Protein AF-A0A354DDQ8-F1 (afdb_monomer_lite)

Structure (mmCIF, N/CA/C/O backbone):
data_AF-A0A354DDQ8-F1
#
_entry.id   AF-A0A354DDQ8-F1
#
loop_
_atom_site.group_PDB
_atom_site.id
_atom_site.type_symbol
_atom_site.label_atom_id
_atom_site.label_alt_id
_atom_site.label_comp_id
_atom_site.label_asym_id
_atom_site.label_entity_id
_atom_site.label_seq_id
_atom_site.pdbx_PDB_ins_code
_atom_site.Cartn_x
_atom_site.Cartn_y
_atom_site.Cartn_z
_atom_site.occupancy
_atom_site.B_iso_or_equiv
_atom_site.auth_seq_id
_atom_site.auth_comp_id
_atom_site.auth_asym_id
_atom_site.auth_atom_id
_atom_site.pdbx_PDB_model_num
ATOM 1 N N . THR A 1 1 ? -1.576 9.278 -19.446 1.00 43.25 1 THR A N 1
ATOM 2 C CA . THR A 1 1 ? -2.486 8.257 -20.009 1.00 43.25 1 THR A CA 1
ATOM 3 C C . THR A 1 1 ? -3.172 8.841 -21.231 1.00 43.25 1 THR A C 1
ATOM 5 O O . THR A 1 1 ? -3.806 9.881 -21.098 1.00 43.25 1 THR A O 1
ATOM 8 N N . ARG A 1 2 ? -3.002 8.262 -22.428 1.00 33.09 2 ARG A N 1
ATOM 9 C CA . ARG A 1 2 ? -3.829 8.596 -23.605 1.00 33.09 2 ARG A CA 1
ATOM 10 C C . ARG A 1 2 ? -4.759 7.419 -23.869 1.00 33.09 2 ARG A C 1
ATOM 12 O O . ARG A 1 2 ? -4.284 6.298 -23.988 1.00 33.09 2 ARG A O 1
ATOM 19 N N . THR A 1 3 ? -6.055 7.687 -23.946 1.00 35.75 3 THR A N 1
ATOM 20 C CA . THR A 1 3 ? -7.089 6.680 -24.202 1.00 35.75 3 THR A CA 1
ATOM 21 C C . THR A 1 3 ? -7.375 6.653 -25.702 1.00 35.75 3 THR A C 1
ATOM 23 O O . THR A 1 3 ? -7.738 7.681 -26.271 1.00 35.75 3 THR A O 1
ATOM 26 N N . VAL A 1 4 ? -7.192 5.506 -26.356 1.00 42.47 4 VAL A N 1
ATOM 27 C CA . VAL A 1 4 ? -7.595 5.277 -27.753 1.00 42.47 4 VAL A CA 1
ATOM 28 C C . VAL A 1 4 ? -8.641 4.163 -27.745 1.00 42.47 4 VAL A C 1
ATOM 30 O O . VAL A 1 4 ? -8.511 3.210 -26.985 1.00 42.47 4 VAL A O 1
ATOM 33 N N . ASN A 1 5 ? -9.719 4.362 -28.511 1.00 49.19 5 ASN A N 1
ATOM 34 C CA . ASN A 1 5 ? -10.957 3.574 -28.520 1.00 49.19 5 ASN A CA 1
ATOM 35 C C . ASN A 1 5 ? -10.760 2.054 -28.329 1.00 49.19 5 ASN A C 1
ATOM 37 O O . ASN A 1 5 ? -9.994 1.435 -29.061 1.00 49.19 5 ASN A O 1
ATOM 41 N N . ASN A 1 6 ? -11.570 1.494 -27.415 1.00 41.91 6 ASN A N 1
ATOM 42 C CA . ASN A 1 6 ? -11.647 0.099 -26.949 1.00 41.91 6 ASN A CA 1
ATOM 43 C C . ASN A 1 6 ? -10.617 -0.301 -25.863 1.00 41.91 6 ASN A C 1
ATOM 45 O O . ASN A 1 6 ? -9.622 -0.934 -26.168 1.00 41.91 6 ASN A O 1
ATOM 49 N N . GLN A 1 7 ? -10.894 0.092 -24.604 1.00 48.22 7 GLN A N 1
ATOM 50 C CA . GLN A 1 7 ? -10.334 -0.397 -23.318 1.00 48.22 7 GLN A CA 1
ATOM 51 C C . GLN A 1 7 ? -8.929 -1.041 -23.346 1.00 48.22 7 GLN A C 1
ATOM 53 O O . 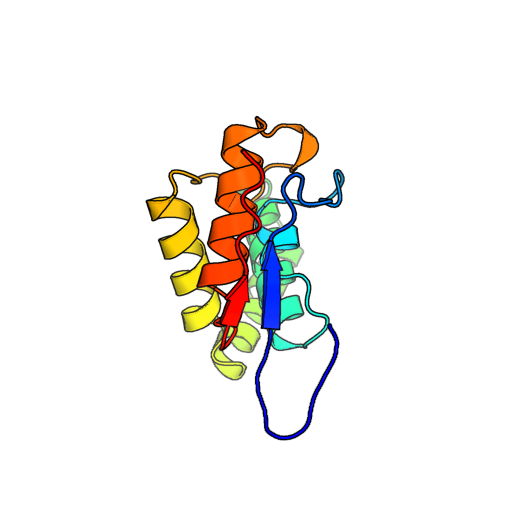GLN A 1 7 ? -8.763 -2.160 -22.883 1.00 48.22 7 GLN A O 1
ATOM 58 N N . ILE A 1 8 ? -7.917 -0.337 -23.855 1.00 47.19 8 ILE A N 1
ATOM 59 C CA . ILE A 1 8 ? -6.509 -0.721 -23.680 1.00 47.19 8 ILE A CA 1
ATOM 60 C C . ILE A 1 8 ? -5.876 0.307 -22.741 1.00 47.19 8 ILE A C 1
ATOM 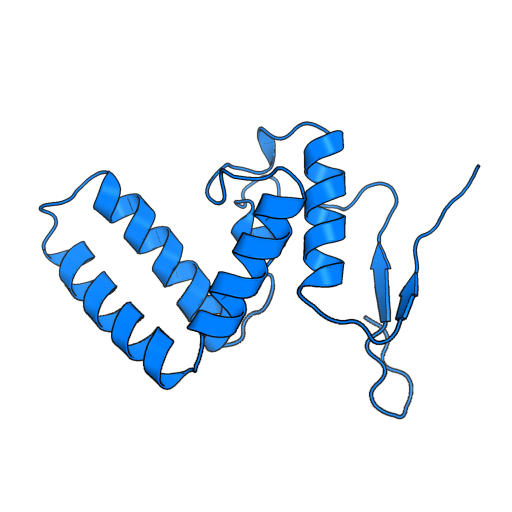62 O O . ILE A 1 8 ? -5.781 1.493 -23.076 1.00 47.19 8 ILE A O 1
ATOM 66 N N . THR A 1 9 ? -5.458 -0.131 -21.556 1.00 48.97 9 THR A N 1
ATOM 67 C CA . THR A 1 9 ? -4.650 0.672 -20.632 1.00 48.97 9 THR A CA 1
ATOM 68 C C . THR A 1 9 ? -3.187 0.505 -21.021 1.00 48.97 9 THR A C 1
ATOM 70 O O . THR A 1 9 ? -2.629 -0.575 -20.883 1.00 48.97 9 THR A O 1
ATOM 73 N N . ILE A 1 10 ? -2.562 1.564 -21.540 1.00 50.94 10 ILE A N 1
ATOM 74 C CA . ILE A 1 10 ? -1.130 1.574 -21.874 1.00 50.94 10 ILE A CA 1
ATOM 75 C C . ILE A 1 10 ? -0.386 2.273 -20.737 1.00 50.94 10 ILE A C 1
ATOM 77 O O . ILE A 1 10 ? -0.630 3.460 -20.484 1.00 50.94 10 ILE A O 1
ATOM 81 N N . GLU A 1 11 ? 0.521 1.559 -20.071 1.00 55.97 11 GLU A N 1
ATOM 82 C CA . GLU A 1 11 ? 1.384 2.112 -19.024 1.00 55.97 11 GLU A CA 1
ATOM 83 C C . GLU A 1 11 ? 2.827 2.192 -19.535 1.00 55.97 11 GLU A C 1
ATOM 85 O O . GLU A 1 11 ? 3.383 1.244 -20.092 1.00 55.97 11 GLU A O 1
ATOM 90 N N . TYR A 1 12 ? 3.407 3.387 -19.416 1.00 51.62 12 TYR A N 1
ATOM 91 C CA . TYR A 1 12 ? 4.745 3.704 -19.901 1.00 51.62 12 TYR A CA 1
ATOM 92 C C . TYR A 1 12 ? 5.703 3.765 -18.718 1.00 51.62 12 TYR A C 1
ATOM 94 O O . TYR A 1 12 ? 5.502 4.569 -17.803 1.00 51.62 12 TYR A O 1
ATOM 102 N N . LEU A 1 13 ? 6.753 2.946 -18.751 1.00 56.28 13 LEU A N 1
ATOM 103 C CA . LEU A 1 13 ? 7.794 2.958 -17.735 1.00 56.28 13 LEU A CA 1
ATOM 104 C C . LEU A 1 13 ? 8.970 3.809 -18.219 1.00 56.28 13 LEU A C 1
ATOM 106 O O . LEU A 1 13 ? 9.790 3.359 -19.015 1.00 56.28 13 LEU A O 1
ATOM 110 N N . ALA A 1 14 ? 9.057 5.049 -17.741 1.00 53.91 14 ALA A N 1
ATOM 111 C CA . ALA A 1 14 ? 10.185 5.921 -18.056 1.00 53.91 14 ALA A CA 1
ATOM 112 C C . ALA A 1 14 ? 11.498 5.391 -17.444 1.00 53.91 14 ALA A C 1
ATOM 114 O O . ALA A 1 14 ? 11.504 4.844 -16.340 1.00 53.91 14 ALA A O 1
ATOM 115 N N . GLN A 1 15 ? 12.623 5.631 -18.130 1.00 47.78 15 GLN A N 1
ATOM 116 C CA . GLN A 1 15 ? 13.975 5.229 -17.704 1.00 47.78 15 GLN A CA 1
ATOM 117 C C . GLN A 1 15 ? 14.333 5.729 -16.288 1.00 47.78 15 GLN A C 1
ATOM 119 O O . GLN A 1 15 ? 14.985 5.017 -15.519 1.00 47.78 15 GLN A O 1
ATOM 124 N N . ASN A 1 16 ? 13.851 6.927 -15.941 1.00 54.88 16 ASN A N 1
ATOM 125 C CA . ASN A 1 16 ? 13.820 7.480 -14.591 1.00 54.88 16 ASN A CA 1
ATOM 126 C C . ASN A 1 16 ? 12.357 7.749 -14.217 1.00 54.88 16 ASN A C 1
ATOM 128 O O . ASN A 1 16 ? 11.803 8.762 -14.647 1.00 54.88 16 ASN A O 1
ATOM 132 N N . PRO A 1 17 ? 11.710 6.858 -13.453 1.00 61.47 17 PRO A N 1
ATOM 133 C CA . PRO A 1 17 ? 10.370 7.121 -12.964 1.00 61.47 17 PRO A CA 1
ATOM 134 C C . PRO A 1 17 ? 10.425 8.323 -12.016 1.00 61.47 17 PRO A C 1
ATOM 136 O O . PRO A 1 17 ? 11.182 8.311 -11.042 1.00 61.47 17 PRO A O 1
ATOM 139 N N . GLU A 1 18 ? 9.641 9.361 -12.304 1.00 65.25 18 GLU A N 1
ATOM 140 C CA . GLU A 1 18 ? 9.424 10.443 -11.348 1.00 65.25 18 GLU A CA 1
ATOM 141 C C . GLU A 1 18 ? 8.592 9.891 -10.193 1.00 65.25 18 GLU A C 1
ATOM 143 O O . GLU A 1 18 ? 7.439 9.492 -10.369 1.00 65.25 18 GLU A O 1
ATOM 148 N N . PHE A 1 19 ? 9.200 9.837 -9.014 1.00 70.88 19 PHE A N 1
ATOM 149 C CA . PHE A 1 19 ? 8.507 9.490 -7.787 1.00 70.88 19 PHE A CA 1
ATOM 150 C C . PHE A 1 19 ? 8.271 10.744 -6.958 1.00 70.88 19 PHE A C 1
ATOM 152 O O . PHE A 1 19 ? 9.111 11.643 -6.916 1.00 70.88 19 PHE A O 1
ATOM 159 N N . ASP A 1 20 ? 7.149 10.773 -6.243 1.00 75.06 20 ASP A N 1
ATOM 160 C CA . ASP A 1 20 ? 6.997 11.729 -5.153 1.00 75.06 20 ASP A CA 1
ATOM 161 C C . ASP A 1 20 ? 7.941 11.325 -4.013 1.00 75.06 20 ASP A C 1
ATOM 163 O O . ASP A 1 20 ? 7.704 10.343 -3.308 1.00 75.06 20 ASP A O 1
ATOM 167 N N . GLU A 1 21 ? 9.024 12.087 -3.848 1.00 75.75 21 GLU A N 1
ATOM 168 C CA . GLU A 1 21 ? 10.054 11.872 -2.824 1.00 75.75 21 GLU A CA 1
ATOM 169 C C . GLU A 1 21 ? 9.480 11.860 -1.397 1.00 75.75 21 GLU A C 1
ATOM 171 O O . GLU A 1 21 ? 10.077 11.277 -0.494 1.00 75.75 21 GLU A O 1
ATOM 176 N N . LYS A 1 22 ? 8.309 12.476 -1.183 1.00 77.56 22 LYS A N 1
ATOM 177 C CA . LYS A 1 22 ? 7.644 12.521 0.125 1.00 77.56 22 LYS A CA 1
ATOM 178 C C . LYS A 1 22 ? 6.769 11.301 0.406 1.00 77.56 22 LYS A C 1
ATOM 180 O O . LYS A 1 22 ? 6.380 11.108 1.554 1.00 77.56 22 LYS A O 1
ATOM 185 N N . GLY A 1 23 ? 6.452 10.506 -0.613 1.00 80.75 23 GLY A N 1
ATOM 186 C CA . GLY A 1 23 ? 5.627 9.312 -0.476 1.00 80.75 23 GLY A CA 1
ATOM 187 C C . GLY A 1 23 ? 6.408 8.104 0.038 1.00 80.75 23 GLY A C 1
ATOM 188 O O . GLY A 1 23 ? 7.639 8.046 -0.019 1.00 80.75 23 GLY A O 1
ATOM 18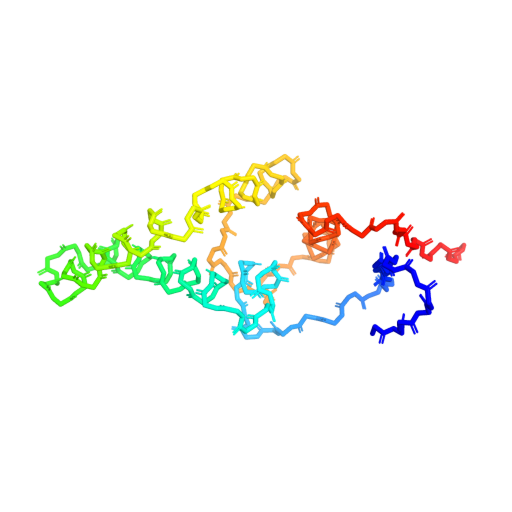9 N N . THR A 1 24 ? 5.667 7.113 0.511 1.00 86.88 24 THR A N 1
ATOM 190 C CA . THR A 1 24 ? 6.143 5.764 0.827 1.00 86.88 24 THR A CA 1
ATOM 191 C C . THR A 1 24 ? 6.168 4.871 -0.416 1.00 86.88 24 THR A C 1
ATOM 193 O O . THR A 1 24 ? 5.656 5.237 -1.477 1.00 86.88 24 THR A O 1
ATOM 196 N N . VAL A 1 25 ? 6.728 3.663 -0.306 1.00 86.50 25 VAL A N 1
ATOM 197 C CA . VAL A 1 25 ? 6.636 2.648 -1.372 1.00 86.50 25 VAL A CA 1
ATOM 198 C C . VAL A 1 25 ? 5.182 2.392 -1.770 1.00 86.50 25 VAL A C 1
ATOM 200 O O . VAL A 1 25 ? 4.867 2.395 -2.961 1.00 86.50 25 VAL A O 1
ATOM 203 N N . LEU A 1 26 ? 4.288 2.213 -0.795 1.00 84.81 26 LEU A N 1
ATOM 204 C CA . LEU A 1 26 ? 2.873 1.955 -1.070 1.00 84.81 26 LEU A CA 1
ATOM 205 C C . LEU A 1 26 ? 2.174 3.145 -1.715 1.00 84.81 26 LEU A C 1
ATOM 207 O O . LEU A 1 26 ? 1.338 2.929 -2.586 1.00 84.81 26 LEU A O 1
ATOM 211 N N . ASP A 1 27 ? 2.554 4.381 -1.384 1.00 83.88 27 ASP A N 1
ATOM 212 C CA . ASP A 1 27 ? 2.019 5.568 -2.062 1.00 83.88 27 ASP A CA 1
ATOM 213 C C . ASP A 1 27 ? 2.288 5.551 -3.569 1.00 83.88 27 ASP A C 1
ATOM 215 O O . ASP A 1 27 ? 1.443 5.988 -4.353 1.00 83.88 27 ASP A O 1
ATOM 219 N N . GLN A 1 28 ? 3.444 5.025 -3.983 1.00 83.25 28 GLN A N 1
ATOM 220 C CA . GLN A 1 28 ? 3.818 4.954 -5.398 1.00 83.25 28 GLN A CA 1
ATOM 221 C C . GLN A 1 28 ? 3.112 3.832 -6.152 1.00 83.25 28 GLN A C 1
ATOM 223 O O . GLN A 1 28 ? 2.875 3.956 -7.359 1.00 83.25 28 GLN A O 1
ATOM 228 N N . ILE A 1 29 ? 2.771 2.748 -5.455 1.00 84.00 29 ILE A N 1
ATOM 229 C CA . ILE A 1 29 ? 1.967 1.657 -6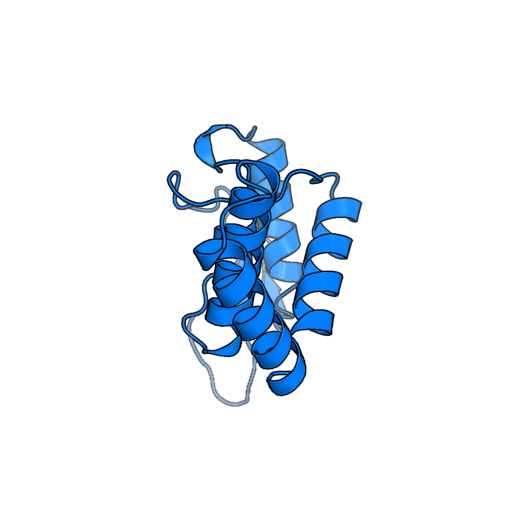.010 1.00 84.00 29 ILE A CA 1
ATOM 230 C C . ILE A 1 29 ? 0.503 2.085 -6.110 1.00 84.00 29 ILE A C 1
ATOM 232 O O . ILE A 1 29 ? -0.145 1.911 -7.141 1.00 84.00 29 ILE A O 1
ATOM 236 N N . PHE A 1 30 ? -0.000 2.727 -5.064 1.00 83.62 30 PHE A N 1
ATOM 237 C CA . PHE A 1 30 ? -1.393 3.096 -4.900 1.00 83.62 30 PHE A CA 1
ATOM 238 C C . PHE A 1 30 ? -1.622 4.589 -5.187 1.00 83.62 30 PHE A C 1
ATOM 240 O O . PHE A 1 30 ? -2.041 5.364 -4.331 1.00 83.62 30 PHE A O 1
ATOM 247 N N . THR A 1 31 ? -1.387 5.014 -6.434 1.00 73.44 31 THR A N 1
ATOM 248 C CA . THR A 1 31 ? -1.508 6.432 -6.850 1.00 73.44 31 THR A CA 1
ATOM 249 C C . THR A 1 31 ? -2.939 6.894 -7.178 1.00 73.44 31 THR A C 1
ATOM 251 O O . THR A 1 31 ? -3.150 8.035 -7.592 1.00 73.44 31 THR A O 1
ATOM 254 N N . GLY A 1 32 ? -3.937 6.018 -7.041 1.00 70.31 32 GLY A N 1
ATOM 255 C CA . GLY A 1 32 ? -5.342 6.310 -7.344 1.00 70.31 32 GLY A CA 1
ATOM 256 C C . GLY A 1 32 ? -6.061 7.125 -6.261 1.00 70.31 32 GLY A C 1
ATOM 257 O O . GLY A 1 32 ? -5.682 7.127 -5.097 1.00 70.31 32 GLY A O 1
ATOM 258 N N . LYS A 1 33 ? -7.152 7.804 -6.638 1.00 75.69 33 LYS A N 1
ATOM 259 C CA . LYS A 1 33 ? -8.070 8.486 -5.698 1.00 75.69 33 LYS A CA 1
ATOM 260 C C . LYS A 1 33 ? -9.388 7.731 -5.506 1.00 75.69 33 LYS A C 1
ATOM 262 O O . LYS A 1 33 ? -10.384 8.318 -5.097 1.00 75.69 33 LYS A O 1
ATOM 267 N N . THR A 1 34 ? -9.423 6.454 -5.874 1.00 85.31 34 THR A N 1
ATOM 268 C CA . THR A 1 34 ? -10.621 5.637 -5.679 1.00 85.31 34 THR A CA 1
ATOM 269 C C . THR A 1 34 ? -10.801 5.333 -4.187 1.00 85.31 34 THR A C 1
ATOM 271 O O . THR A 1 34 ? -9.800 5.240 -3.469 1.00 85.31 34 THR A O 1
ATOM 274 N N . PRO A 1 35 ? -12.045 5.138 -3.708 1.00 88.50 35 PRO A N 1
ATOM 275 C CA . PRO A 1 35 ? -12.294 4.747 -2.320 1.00 88.50 35 PRO A CA 1
ATOM 276 C C . PRO A 1 35 ? -11.525 3.487 -1.905 1.00 88.50 35 PRO A C 1
ATOM 278 O O . PRO A 1 35 ? -11.018 3.421 -0.790 1.00 88.50 35 PRO A O 1
ATOM 281 N N . LEU A 1 36 ? -11.380 2.526 -2.825 1.00 88.44 36 LEU A N 1
ATOM 282 C CA . LEU A 1 36 ? -10.580 1.313 -2.648 1.00 88.44 36 LEU A CA 1
ATOM 283 C C . LEU A 1 36 ? -9.125 1.641 -2.294 1.00 88.44 36 LEU A C 1
ATOM 285 O O . LEU A 1 36 ? -8.631 1.252 -1.242 1.00 88.44 36 LEU A O 1
ATOM 289 N N . ILE A 1 37 ? -8.462 2.416 -3.154 1.00 87.19 37 ILE A N 1
ATOM 290 C CA . ILE A 1 37 ? -7.057 2.781 -2.980 1.00 87.19 37 ILE A CA 1
ATOM 291 C C . ILE A 1 37 ? -6.845 3.605 -1.709 1.00 87.19 37 ILE A C 1
ATOM 293 O O . ILE A 1 37 ? -5.911 3.347 -0.955 1.00 87.19 37 ILE A O 1
ATOM 297 N N . GLN A 1 38 ? -7.719 4.576 -1.446 1.00 90.00 38 GLN A N 1
ATOM 298 C CA . GLN A 1 38 ? -7.630 5.390 -0.234 1.00 90.00 38 GLN A CA 1
ATOM 299 C C . GLN A 1 38 ? -7.785 4.540 1.029 1.00 90.00 38 GLN A C 1
ATOM 301 O O . GLN A 1 38 ? -7.034 4.734 1.979 1.00 90.00 38 GLN A O 1
ATOM 306 N N . THR A 1 39 ? -8.694 3.562 1.016 1.00 94.00 39 THR A N 1
ATOM 307 C CA . THR A 1 39 ? -8.899 2.657 2.154 1.00 94.00 39 THR A CA 1
ATOM 308 C C . THR A 1 39 ? -7.648 1.829 2.439 1.00 94.00 39 THR A C 1
ATOM 310 O O . THR A 1 39 ? -7.229 1.772 3.591 1.00 94.00 39 THR A O 1
ATOM 313 N N . ILE A 1 40 ? -7.009 1.265 1.406 1.00 92.12 40 ILE A N 1
ATOM 314 C CA . ILE A 1 40 ? -5.760 0.498 1.562 1.00 92.12 40 ILE A CA 1
ATOM 315 C C . ILE A 1 40 ? -4.652 1.382 2.146 1.00 92.12 40 ILE A C 1
ATOM 317 O O . ILE A 1 40 ? -3.969 0.983 3.086 1.00 92.12 40 ILE A O 1
ATOM 321 N N . LYS A 1 41 ? -4.493 2.604 1.627 1.00 89.94 41 LYS A N 1
ATOM 322 C CA . LYS A 1 41 ? -3.479 3.544 2.122 1.00 89.94 41 LYS A CA 1
ATOM 323 C C . LYS A 1 41 ? -3.692 3.907 3.588 1.00 89.94 41 LYS A C 1
ATOM 325 O O . LYS A 1 41 ? -2.780 3.767 4.396 1.00 89.94 41 LYS A O 1
ATOM 330 N N . GLU A 1 42 ? -4.904 4.329 3.938 1.00 92.75 42 GLU A N 1
ATOM 331 C CA . GLU A 1 42 ? -5.237 4.701 5.313 1.00 92.75 42 GLU A CA 1
ATOM 332 C C . GLU A 1 42 ? -5.090 3.519 6.277 1.00 92.75 42 GLU A C 1
ATOM 334 O O . GLU A 1 42 ? -4.691 3.714 7.428 1.00 92.75 42 GLU A O 1
ATOM 339 N N . TYR A 1 43 ? -5.413 2.303 5.823 1.00 95.06 43 TYR A N 1
ATOM 340 C CA . TYR A 1 43 ? -5.231 1.073 6.590 1.00 95.06 43 TYR A CA 1
ATOM 341 C C . TYR A 1 43 ? -3.755 0.852 6.937 1.00 95.06 43 TYR A C 1
ATOM 343 O O . TYR A 1 43 ? -3.422 0.705 8.113 1.00 95.06 43 TYR A O 1
ATOM 351 N N . GLU A 1 44 ? -2.867 0.913 5.945 1.00 91.62 44 GLU A N 1
ATOM 352 C CA . GLU A 1 44 ? -1.425 0.703 6.128 1.00 91.62 44 GLU A CA 1
ATOM 353 C C . GLU A 1 44 ? -0.782 1.787 6.999 1.00 91.62 44 GLU A C 1
ATOM 355 O O . GLU A 1 44 ? -0.004 1.481 7.904 1.00 91.62 44 GLU A O 1
ATOM 360 N N . GLU A 1 45 ? -1.157 3.051 6.791 1.00 90.62 45 GLU A N 1
ATOM 361 C CA . GLU A 1 45 ? -0.724 4.168 7.636 1.00 90.62 45 GLU A CA 1
ATOM 362 C C . GLU A 1 45 ? -1.176 3.977 9.091 1.00 90.62 45 GLU A C 1
ATOM 364 O O . GLU A 1 45 ? -0.387 4.132 10.026 1.00 90.62 45 GLU A O 1
ATOM 369 N N . THR A 1 46 ? -2.442 3.597 9.299 1.00 94.44 46 THR A N 1
ATOM 370 C CA . THR A 1 46 ? -2.991 3.372 10.644 1.00 94.44 46 THR A CA 1
ATOM 371 C C . THR A 1 46 ? -2.310 2.187 11.323 1.00 94.44 46 THR A C 1
ATOM 373 O O . THR A 1 46 ? -1.993 2.276 12.507 1.00 94.44 46 THR A O 1
ATOM 376 N N . LEU A 1 47 ? -2.037 1.103 10.593 1.00 93.25 47 LEU A N 1
ATOM 377 C CA . LEU A 1 47 ? -1.312 -0.060 11.103 1.00 93.25 47 LEU A CA 1
ATOM 378 C C . LEU A 1 47 ? 0.123 0.305 11.509 1.00 93.25 47 LEU A C 1
ATOM 380 O O . LEU A 1 47 ? 0.581 -0.091 12.581 1.00 93.25 47 LEU A O 1
ATOM 384 N N . ALA A 1 48 ? 0.821 1.098 10.693 1.00 90.50 48 ALA A N 1
ATOM 385 C CA . ALA A 1 48 ? 2.166 1.574 11.004 1.00 90.50 48 ALA A CA 1
ATOM 386 C C . ALA A 1 48 ? 2.195 2.439 12.276 1.00 90.50 48 ALA A C 1
ATOM 388 O O . ALA A 1 48 ? 3.066 2.246 13.126 1.00 90.50 48 ALA A O 1
ATOM 389 N N . LEU A 1 49 ? 1.224 3.344 12.440 1.00 92.31 49 LEU A N 1
ATOM 390 C CA . LEU A 1 49 ? 1.077 4.153 13.654 1.00 92.31 49 LEU A CA 1
ATOM 391 C C . LEU A 1 49 ? 0.709 3.297 14.870 1.00 92.31 49 LEU A C 1
ATOM 393 O O . LEU A 1 49 ? 1.264 3.493 15.947 1.00 92.31 49 LEU A O 1
ATOM 397 N N . LEU A 1 50 ? -0.178 2.313 14.710 1.00 94.69 50 LEU A N 1
ATOM 398 C CA . LEU A 1 50 ? -0.579 1.409 15.789 1.00 94.69 50 LEU A CA 1
ATOM 399 C C . LEU A 1 50 ? 0.593 0.544 16.277 1.00 94.69 50 LEU A C 1
ATOM 401 O O . LEU A 1 50 ? 0.711 0.298 17.472 1.00 94.69 50 LEU A O 1
ATOM 405 N N . ASN A 1 51 ? 1.495 0.132 15.382 1.00 92.06 51 ASN A N 1
ATOM 406 C CA . ASN A 1 51 ? 2.723 -0.572 15.763 1.00 92.06 51 ASN A CA 1
ATOM 407 C C . ASN A 1 51 ? 3.648 0.290 16.643 1.00 92.06 51 ASN A C 1
ATOM 409 O O . ASN A 1 51 ? 4.391 -0.254 17.459 1.00 92.06 51 ASN A O 1
ATOM 413 N N . GLN A 1 52 ? 3.606 1.618 16.494 1.00 93.06 52 GLN A N 1
ATOM 414 C CA . GLN A 1 52 ? 4.372 2.565 17.314 1.00 93.06 52 GLN A CA 1
ATOM 415 C C . GLN A 1 52 ? 3.634 2.933 18.609 1.00 93.06 52 GLN A C 1
ATOM 417 O O . GLN A 1 52 ? 4.258 3.055 19.663 1.00 93.06 52 GLN A O 1
ATOM 422 N N . GLU A 1 53 ? 2.306 3.055 18.553 1.00 95.12 53 GLU A N 1
ATOM 423 C CA . GLU A 1 53 ? 1.438 3.406 19.680 1.00 95.12 53 GLU A CA 1
ATOM 424 C C . GLU A 1 53 ? 0.321 2.362 19.917 1.00 95.12 53 GLU A C 1
ATOM 426 O O . GLU A 1 53 ? -0.865 2.661 19.729 1.00 95.12 53 GLU A O 1
ATOM 431 N N . PRO A 1 54 ? 0.640 1.143 20.401 1.00 93.75 54 PRO A N 1
ATOM 432 C CA . PRO A 1 54 ? -0.335 0.046 20.463 1.00 93.75 54 PRO A CA 1
ATOM 433 C C . PRO A 1 54 ? -1.548 0.320 21.356 1.00 93.75 54 PRO A C 1
ATOM 435 O O . PRO A 1 54 ? -2.620 -0.235 21.137 1.00 93.75 54 PRO A O 1
ATOM 438 N N . ASN A 1 55 ? -1.396 1.188 22.361 1.00 95.75 55 ASN A N 1
ATOM 439 C CA . ASN A 1 55 ? -2.434 1.511 23.347 1.00 95.75 55 ASN A CA 1
ATOM 440 C C . ASN A 1 55 ? -3.288 2.731 22.963 1.00 95.75 55 ASN A C 1
ATOM 442 O O . ASN A 1 55 ? -4.092 3.208 23.767 1.00 95.75 55 ASN A O 1
ATOM 446 N N . ASN A 1 56 ? -3.113 3.279 21.760 1.00 96.88 56 ASN A N 1
ATOM 447 C CA . ASN A 1 56 ? -3.888 4.423 21.309 1.00 96.88 56 ASN A CA 1
ATOM 448 C C . ASN A 1 56 ? -5.302 3.982 20.884 1.00 96.88 56 ASN A C 1
ATOM 450 O O . ASN A 1 56 ? -5.521 3.490 19.776 1.00 96.88 56 ASN A O 1
ATOM 454 N N . ASN A 1 57 ? -6.286 4.202 21.763 1.00 96.50 57 ASN A N 1
ATOM 455 C CA . ASN A 1 57 ? -7.690 3.833 21.532 1.00 96.50 57 ASN A CA 1
ATOM 456 C C . ASN A 1 57 ? -8.287 4.441 20.248 1.00 96.50 57 ASN A C 1
ATOM 458 O O . ASN A 1 57 ? -9.178 3.845 19.641 1.00 96.50 57 ASN A O 1
ATOM 462 N N . GLN A 1 58 ? -7.831 5.627 19.827 1.00 96.94 58 GLN A N 1
ATOM 463 C CA . GLN A 1 58 ? -8.316 6.248 18.591 1.00 96.94 58 GLN A CA 1
ATOM 464 C C . GLN A 1 58 ? -7.794 5.504 17.362 1.00 96.94 58 GLN A C 1
ATOM 466 O O . GLN A 1 58 ? -8.574 5.234 16.448 1.00 96.94 58 GLN A O 1
ATOM 471 N N . LEU A 1 59 ? -6.510 5.128 17.361 1.00 97.06 59 LEU A N 1
ATOM 472 C CA . LEU A 1 59 ? -5.916 4.328 16.289 1.00 97.06 59 LEU A CA 1
ATOM 473 C C . LEU A 1 59 ? -6.531 2.930 16.229 1.00 97.06 59 LEU A C 1
ATOM 475 O O . LEU A 1 59 ? -6.868 2.482 15.141 1.00 97.06 59 LEU A O 1
ATOM 479 N N . GLN A 1 60 ? -6.775 2.283 17.373 1.00 97.31 60 GLN A N 1
ATOM 480 C CA . GLN A 1 60 ? -7.460 0.984 17.417 1.00 97.31 60 GLN A CA 1
ATOM 481 C C . GLN A 1 60 ? -8.865 1.063 16.809 1.00 97.31 60 GLN A C 1
ATOM 483 O O . GLN A 1 60 ? -9.224 0.253 15.958 1.00 97.31 60 GLN A O 1
ATOM 488 N N . LYS A 1 61 ? -9.654 2.079 17.190 1.00 97.75 61 LYS A N 1
ATOM 489 C CA . LYS A 1 61 ? -10.995 2.284 16.628 1.00 97.75 61 LYS A CA 1
ATOM 490 C C . LYS A 1 61 ? -10.942 2.556 15.124 1.00 97.75 61 LYS A C 1
ATOM 492 O O . LYS A 1 61 ? -11.755 2.012 14.381 1.00 97.75 61 LYS A O 1
ATOM 497 N N . ARG A 1 62 ? -10.003 3.396 14.676 1.00 97.31 62 ARG A N 1
ATOM 498 C CA . ARG A 1 62 ? -9.807 3.692 13.252 1.00 97.31 62 ARG A CA 1
ATOM 499 C C . ARG A 1 62 ? -9.395 2.438 12.480 1.00 97.31 62 ARG A C 1
ATOM 501 O O . ARG A 1 62 ? -9.941 2.197 11.411 1.00 97.31 62 ARG A O 1
ATOM 508 N N . PHE A 1 63 ? -8.495 1.634 13.038 1.00 97.44 63 PHE A N 1
ATOM 509 C CA . PHE A 1 63 ? -8.063 0.363 12.467 1.00 97.44 63 PHE A CA 1
ATOM 510 C C . PHE A 1 63 ? -9.252 -0.582 12.274 1.00 97.44 63 PHE A C 1
ATOM 512 O O . PHE A 1 63 ? -9.483 -1.013 11.153 1.00 97.44 63 PHE A O 1
ATOM 519 N N . SER A 1 64 ? -10.080 -0.805 13.304 1.00 97.88 64 SER A N 1
ATOM 520 C CA . SER A 1 64 ? -11.296 -1.626 13.178 1.00 97.88 64 SER A CA 1
ATOM 521 C C . SER A 1 64 ? -12.228 -1.138 12.062 1.00 97.88 64 SER A C 1
ATOM 523 O O . SER A 1 64 ? -12.707 -1.941 11.268 1.00 97.88 64 SER A O 1
ATOM 525 N N . GLN A 1 65 ? -12.452 0.176 11.959 1.00 98.06 65 GLN A N 1
ATOM 526 C CA . GLN A 1 65 ? -13.293 0.757 10.904 1.00 98.06 65 GLN A CA 1
ATOM 527 C C . GLN A 1 65 ? -12.703 0.573 9.502 1.00 98.06 65 GLN A C 1
ATOM 529 O O . GLN A 1 65 ? -13.442 0.405 8.535 1.00 98.06 65 GLN A O 1
ATOM 534 N N . LEU A 1 66 ? -11.379 0.659 9.370 1.00 97.81 66 LEU A N 1
ATOM 535 C CA . LEU A 1 66 ? -10.696 0.451 8.098 1.00 97.81 66 LEU A CA 1
ATOM 536 C C . LEU A 1 66 ? -10.708 -1.024 7.704 1.00 97.81 66 LEU A C 1
ATOM 538 O O . LEU A 1 66 ? -10.953 -1.302 6.540 1.00 97.81 66 LEU A O 1
ATOM 542 N N . THR A 1 67 ? -10.550 -1.950 8.650 1.00 97.56 67 THR A N 1
ATOM 543 C CA . THR A 1 67 ? -10.704 -3.394 8.412 1.00 97.56 67 THR A CA 1
ATOM 544 C C . THR A 1 67 ? -12.083 -3.717 7.835 1.00 97.56 67 THR A C 1
ATOM 546 O O . THR A 1 67 ? -12.168 -4.342 6.784 1.00 97.56 67 THR A O 1
ATOM 549 N N . GLU A 1 68 ? -13.162 -3.202 8.433 1.00 98.00 68 GLU A N 1
ATOM 550 C CA . GLU A 1 68 ? -14.522 -3.391 7.898 1.00 98.00 68 GLU A CA 1
ATOM 551 C C . GLU A 1 68 ? -14.683 -2.811 6.481 1.00 98.00 68 GLU A C 1
ATOM 553 O O . GLU A 1 68 ? -15.360 -3.388 5.631 1.00 98.00 68 GLU A O 1
ATOM 558 N N . LYS A 1 69 ? -14.047 -1.667 6.195 1.00 97.19 69 LYS A N 1
ATOM 559 C CA . LYS A 1 69 ? -14.044 -1.085 4.844 1.00 97.19 69 LYS A CA 1
ATOM 560 C C . LYS A 1 69 ? -13.219 -1.903 3.852 1.00 97.19 69 LYS A C 1
ATOM 562 O O . LYS A 1 69 ? -13.616 -1.987 2.694 1.00 97.19 69 LYS A O 1
ATOM 567 N N . MET A 1 70 ? -12.091 -2.471 4.279 1.00 96.94 70 MET A N 1
ATOM 568 C CA . MET A 1 70 ? -11.264 -3.355 3.457 1.00 96.94 70 MET A CA 1
ATOM 569 C C . MET A 1 70 ? -12.069 -4.586 3.035 1.00 96.94 70 MET A C 1
ATOM 571 O O . MET A 1 70 ? -12.063 -4.924 1.854 1.00 96.94 70 MET A O 1
ATOM 575 N N . ASP A 1 71 ? -12.828 -5.180 3.963 1.00 96.81 71 ASP A N 1
ATOM 576 C CA . ASP A 1 71 ? -13.745 -6.289 3.674 1.00 96.81 71 ASP A CA 1
ATOM 577 C C . ASP A 1 71 ? -14.838 -5.872 2.680 1.0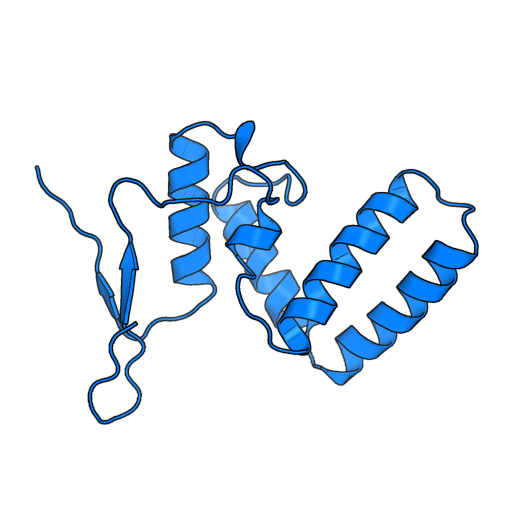0 96.81 71 ASP A C 1
ATOM 579 O O . ASP A 1 71 ? -15.034 -6.519 1.654 1.00 96.81 71 ASP A O 1
ATOM 583 N N . ALA A 1 72 ? -15.527 -4.758 2.949 1.00 96.38 72 ALA A N 1
ATOM 584 C CA . ALA A 1 72 ? -16.643 -4.289 2.124 1.00 96.38 72 ALA A CA 1
ATOM 585 C C . ALA A 1 72 ? -16.241 -3.897 0.691 1.00 96.38 72 ALA A C 1
ATOM 587 O O . ALA A 1 72 ? -17.084 -3.893 -0.205 1.00 96.38 72 ALA A O 1
ATOM 588 N N . LEU A 1 73 ? -14.977 -3.520 0.486 1.00 93.69 73 LEU A N 1
ATOM 589 C CA . LEU A 1 73 ? -14.424 -3.139 -0.813 1.00 93.69 73 LEU A CA 1
ATOM 590 C C . LEU A 1 73 ? -13.617 -4.264 -1.476 1.00 93.69 73 LEU A C 1
ATOM 592 O O . LEU A 1 73 ? -13.027 -4.013 -2.524 1.00 93.69 73 LEU A O 1
ATOM 596 N N . GLU A 1 74 ? -13.560 -5.459 -0.875 1.00 93.38 74 GLU A N 1
ATOM 597 C CA . GLU A 1 74 ? -12.736 -6.590 -1.341 1.00 93.38 74 GLU A CA 1
ATOM 598 C C . GLU A 1 74 ? -11.261 -6.185 -1.557 1.00 93.38 74 GLU A C 1
ATOM 600 O O . GLU A 1 74 ? -10.576 -6.605 -2.488 1.00 93.38 74 GLU A O 1
ATOM 605 N N . ALA A 1 75 ? -10.754 -5.314 -0.684 1.00 91.88 75 ALA A N 1
ATOM 606 C CA . ALA A 1 75 ? -9.470 -4.644 -0.858 1.00 91.88 75 ALA A CA 1
ATOM 607 C C . ALA A 1 75 ? -8.255 -5.518 -0.515 1.00 91.88 75 ALA A C 1
ATOM 609 O O . ALA A 1 75 ? -7.135 -5.205 -0.930 1.00 91.88 75 ALA A O 1
ATOM 610 N N . TRP A 1 76 ? -8.471 -6.605 0.230 1.00 93.44 76 TRP A N 1
ATOM 611 C CA . TRP A 1 76 ? -7.419 -7.522 0.668 1.00 93.44 76 TRP A CA 1
ATOM 612 C C . TRP A 1 76 ? -6.674 -8.169 -0.490 1.00 93.44 76 TRP A C 1
ATOM 614 O O . TRP A 1 76 ? -5.449 -8.239 -0.457 1.00 93.44 76 TRP A O 1
ATOM 624 N N . ASP A 1 77 ? -7.384 -8.581 -1.540 1.00 89.88 77 ASP A N 1
ATOM 625 C CA . ASP A 1 77 ? -6.758 -9.246 -2.684 1.00 89.88 77 ASP A CA 1
ATOM 626 C C . ASP A 1 77 ? -5.762 -8.321 -3.387 1.00 89.88 77 ASP A C 1
ATOM 628 O O . ASP A 1 77 ?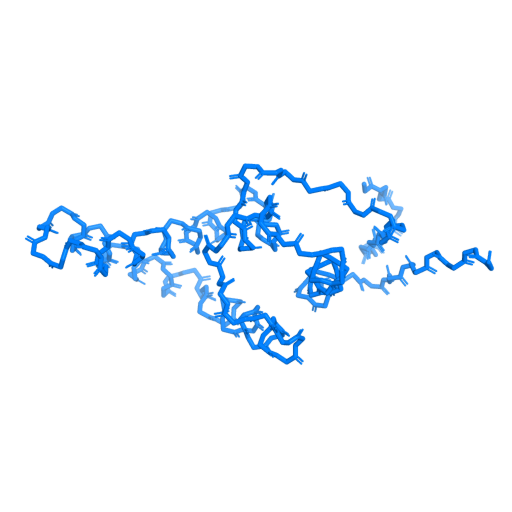 -4.648 -8.729 -3.728 1.00 89.88 77 ASP A O 1
ATOM 632 N N . LEU A 1 78 ? -6.132 -7.048 -3.555 1.00 88.00 78 LEU A N 1
ATOM 633 C CA . LEU A 1 78 ? -5.265 -6.045 -4.163 1.00 88.00 78 LEU A CA 1
ATOM 634 C C . LEU A 1 78 ? -4.057 -5.730 -3.273 1.00 88.00 78 LEU A C 1
ATOM 636 O O . LEU A 1 78 ? -2.929 -5.683 -3.765 1.00 88.00 78 LEU A O 1
ATOM 640 N N . GLU A 1 79 ? -4.280 -5.532 -1.973 1.00 91.31 79 GLU A N 1
ATOM 641 C CA . GLU A 1 79 ? -3.222 -5.275 -0.992 1.00 91.31 79 GLU A CA 1
ATOM 642 C C . GLU A 1 79 ? -2.211 -6.431 -0.933 1.00 91.31 79 GLU A C 1
ATOM 644 O O . GLU A 1 79 ? -0.999 -6.216 -1.059 1.00 91.31 79 GLU A O 1
ATOM 649 N N . THR A 1 80 ? -2.703 -7.665 -0.842 1.00 91.62 80 THR A N 1
ATOM 650 C CA . THR A 1 80 ? -1.872 -8.858 -0.691 1.00 91.62 80 THR A CA 1
ATOM 651 C C . THR A 1 80 ? -1.117 -9.159 -1.980 1.00 91.62 80 THR A C 1
ATOM 653 O O . THR A 1 80 ? 0.075 -9.482 -1.938 1.00 91.62 80 THR A O 1
ATOM 656 N N . ASN A 1 81 ? -1.756 -8.996 -3.144 1.00 89.56 81 ASN A N 1
ATOM 657 C CA . ASN A 1 81 ? -1.083 -9.122 -4.435 1.00 89.56 81 ASN A CA 1
ATOM 658 C C . ASN A 1 81 ? 0.039 -8.080 -4.577 1.00 89.56 81 ASN A C 1
ATOM 660 O O . ASN A 1 81 ? 1.182 -8.432 -4.887 1.00 89.56 81 ASN A O 1
ATOM 664 N N . ALA A 1 82 ? -0.246 -6.816 -4.248 1.00 89.12 82 ALA A N 1
ATOM 665 C CA . ALA A 1 82 ? 0.740 -5.744 -4.293 1.00 89.12 82 ALA A CA 1
ATOM 666 C C . ALA A 1 82 ? 1.968 -6.042 -3.421 1.00 89.12 82 ALA A C 1
ATOM 668 O O . ALA A 1 82 ? 3.105 -5.998 -3.906 1.00 89.12 82 ALA A O 1
ATOM 669 N N . LYS A 1 83 ? 1.758 -6.426 -2.157 1.00 91.25 83 LYS A N 1
ATOM 670 C CA . LYS A 1 83 ? 2.850 -6.802 -1.248 1.00 91.25 83 LYS A CA 1
ATOM 671 C C . LYS A 1 83 ? 3.596 -8.050 -1.707 1.00 91.25 83 LYS A C 1
ATOM 673 O O . LYS A 1 83 ? 4.820 -8.101 -1.573 1.00 91.25 83 LYS A O 1
ATOM 678 N N . SER A 1 84 ? 2.909 -9.038 -2.282 1.00 91.38 84 SER A N 1
ATOM 679 C CA . SER A 1 84 ? 3.550 -10.238 -2.835 1.00 91.38 84 SER A CA 1
ATOM 680 C C . SER A 1 84 ? 4.502 -9.892 -3.982 1.00 91.38 84 SER A C 1
ATOM 682 O O . SER A 1 84 ? 5.654 -10.332 -3.981 1.00 91.38 84 SER A O 1
ATOM 684 N N . ILE A 1 85 ? 4.061 -9.059 -4.929 1.00 89.06 85 ILE A N 1
ATOM 685 C CA . ILE A 1 85 ? 4.884 -8.604 -6.058 1.00 89.06 85 ILE A CA 1
ATOM 686 C C . ILE A 1 85 ? 6.091 -7.803 -5.557 1.00 89.06 85 ILE A C 1
ATOM 688 O O . ILE A 1 85 ? 7.222 -8.097 -5.947 1.00 89.06 85 ILE A O 1
ATOM 692 N N . LEU A 1 86 ? 5.881 -6.847 -4.647 1.00 89.94 86 LEU A N 1
ATOM 693 C CA . LEU A 1 86 ? 6.967 -6.064 -4.045 1.00 89.94 86 LEU A CA 1
ATOM 694 C C . LEU A 1 86 ? 7.995 -6.960 -3.341 1.00 89.94 86 LEU A C 1
ATOM 696 O O . LEU A 1 86 ? 9.199 -6.814 -3.560 1.00 89.94 86 LEU A O 1
ATOM 700 N N . THR A 1 87 ? 7.524 -7.943 -2.571 1.00 91.19 87 THR A N 1
ATOM 701 C CA . THR A 1 87 ? 8.384 -8.891 -1.849 1.00 91.19 87 THR A CA 1
ATOM 702 C C . THR A 1 87 ? 9.213 -9.739 -2.813 1.00 91.19 87 THR A C 1
ATOM 704 O O . THR A 1 87 ? 10.417 -9.897 -2.613 1.00 91.19 87 THR A O 1
ATOM 707 N N . ARG A 1 88 ? 8.614 -10.237 -3.905 1.00 89.81 88 ARG A N 1
ATOM 708 C CA . ARG A 1 88 ? 9.329 -10.978 -4.966 1.00 89.81 88 ARG A CA 1
ATOM 709 C C . ARG A 1 88 ? 10.398 -10.128 -5.654 1.00 89.81 88 ARG A C 1
ATOM 711 O O . ARG A 1 88 ? 11.413 -10.660 -6.091 1.00 89.81 88 ARG A O 1
ATOM 718 N N . LEU A 1 89 ? 10.197 -8.813 -5.710 1.00 88.25 89 LEU A N 1
ATOM 719 C CA . LEU A 1 89 ? 11.166 -7.838 -6.213 1.00 88.25 89 LEU A CA 1
ATOM 720 C C . LEU A 1 89 ? 12.159 -7.366 -5.130 1.00 88.25 89 LEU A C 1
ATOM 722 O O . LEU A 1 89 ? 12.914 -6.414 -5.339 1.00 88.25 89 LEU A O 1
ATOM 726 N N . GLY A 1 90 ? 12.196 -8.024 -3.968 1.00 88.81 90 GLY A N 1
ATOM 727 C CA . GLY A 1 90 ? 13.139 -7.726 -2.891 1.00 88.81 90 GLY A CA 1
ATOM 728 C C . GLY A 1 90 ? 12.860 -6.405 -2.173 1.00 88.81 90 GLY A C 1
ATOM 729 O O . GLY A 1 90 ? 13.789 -5.782 -1.659 1.00 88.81 90 GLY A O 1
ATOM 730 N N . ILE A 1 91 ? 11.607 -5.946 -2.176 1.00 89.56 91 ILE A N 1
ATOM 731 C CA . ILE A 1 91 ? 11.145 -4.783 -1.418 1.00 89.56 91 ILE A CA 1
ATOM 732 C C . ILE A 1 91 ? 10.257 -5.290 -0.290 1.00 89.56 91 ILE A C 1
ATOM 734 O O . ILE A 1 91 ? 9.159 -5.776 -0.534 1.00 89.56 91 ILE A O 1
ATOM 738 N N . THR A 1 92 ? 10.752 -5.201 0.940 1.00 87.31 92 THR A N 1
ATOM 739 C CA . THR A 1 92 ? 10.075 -5.735 2.134 1.00 87.31 92 THR A CA 1
ATOM 740 C C . THR A 1 92 ? 9.632 -4.651 3.107 1.00 87.31 92 THR A C 1
ATOM 742 O O . THR A 1 92 ? 8.857 -4.934 4.014 1.00 87.31 92 THR A O 1
ATOM 745 N N . ASN A 1 93 ? 10.127 -3.422 2.941 1.00 86.56 93 ASN A N 1
ATOM 746 C CA . ASN A 1 93 ? 9.686 -2.278 3.723 1.00 86.56 93 ASN A CA 1
ATOM 747 C C . ASN A 1 93 ? 8.796 -1.387 2.858 1.00 86.56 93 ASN A C 1
ATOM 749 O O . ASN A 1 93 ? 9.259 -0.718 1.936 1.00 86.56 93 ASN A O 1
ATOM 753 N N . PHE A 1 94 ? 7.500 -1.442 3.137 1.00 87.00 94 PHE A N 1
ATOM 754 C CA . PHE A 1 94 ? 6.464 -0.810 2.328 1.00 87.00 94 PHE A CA 1
ATOM 755 C C . PHE A 1 94 ? 6.164 0.632 2.769 1.00 87.00 94 PHE A C 1
ATOM 757 O O . PHE A 1 94 ? 5.633 1.430 1.997 1.00 87.00 94 PHE A O 1
ATOM 764 N N . THR A 1 95 ? 6.544 0.976 3.999 1.00 84.12 95 THR A N 1
ATOM 765 C CA . THR A 1 95 ? 6.342 2.296 4.608 1.00 84.12 95 THR A CA 1
ATOM 766 C C . THR A 1 95 ? 7.568 3.197 4.493 1.00 84.12 95 THR A C 1
ATOM 768 O O . THR A 1 95 ? 7.512 4.357 4.891 1.00 84.12 95 THR A O 1
ATOM 771 N N . ASP A 1 96 ? 8.685 2.685 3.966 1.00 84.00 96 ASP A N 1
ATOM 772 C CA . ASP A 1 96 ? 9.880 3.497 3.751 1.00 84.00 96 ASP A CA 1
ATOM 773 C C . ASP A 1 96 ? 9.600 4.632 2.770 1.00 84.00 96 ASP A C 1
ATOM 775 O O . ASP A 1 96 ? 9.000 4.434 1.709 1.00 84.00 96 ASP A O 1
ATOM 779 N N . SER A 1 97 ? 10.086 5.821 3.127 1.00 85.31 97 SER A N 1
ATOM 780 C CA . SER A 1 97 ? 10.100 6.967 2.225 1.00 85.31 97 SER A CA 1
ATOM 781 C C . SER A 1 97 ? 10.919 6.639 0.981 1.00 85.31 97 SER A C 1
ATOM 783 O O . SER A 1 97 ? 12.046 6.138 1.068 1.00 85.31 97 SER A O 1
ATOM 785 N N . ILE A 1 98 ? 10.369 6.988 -0.181 1.00 85.00 98 ILE A N 1
ATOM 786 C CA . ILE A 1 98 ? 11.035 6.820 -1.470 1.00 85.00 98 ILE A CA 1
ATOM 787 C C . ILE A 1 98 ? 12.398 7.518 -1.497 1.00 85.00 98 ILE A C 1
ATOM 789 O O . ILE A 1 98 ? 13.337 6.988 -2.098 1.00 85.00 98 ILE A O 1
ATOM 793 N N . GLN A 1 99 ? 12.541 8.646 -0.794 1.00 83.38 99 GLN A N 1
ATOM 794 C CA . GLN A 1 99 ? 13.786 9.408 -0.724 1.00 83.38 99 GLN A CA 1
ATOM 795 C C . GLN A 1 99 ? 14.987 8.563 -0.276 1.00 83.38 99 GLN A C 1
ATOM 797 O O . GLN A 1 99 ? 16.100 8.775 -0.758 1.00 83.38 99 GLN A O 1
ATOM 802 N N . HIS A 1 100 ? 14.771 7.561 0.578 1.00 83.62 100 HIS A N 1
ATOM 803 C CA . HIS A 1 100 ? 15.834 6.704 1.108 1.00 83.62 100 HIS A CA 1
ATOM 804 C C . HIS A 1 100 ? 16.198 5.518 0.203 1.00 83.62 100 HIS A C 1
ATOM 806 O O . HIS A 1 100 ? 17.114 4.758 0.515 1.00 83.62 100 HIS A O 1
ATOM 812 N N . LEU A 1 101 ? 15.506 5.340 -0.924 1.00 83.44 101 LEU A N 1
ATOM 813 C CA . LEU A 1 101 ? 15.699 4.189 -1.796 1.00 83.44 101 LEU A CA 1
ATOM 814 C C . LEU A 1 101 ? 16.801 4.411 -2.829 1.00 83.44 101 LEU A C 1
ATOM 816 O O . LEU A 1 101 ? 16.849 5.431 -3.521 1.00 83.44 101 LEU A O 1
ATOM 820 N N . SER A 1 102 ? 17.635 3.384 -3.006 1.00 85.38 102 SER A N 1
ATOM 821 C CA . SER A 1 102 ? 18.620 3.321 -4.088 1.00 85.38 102 SER A CA 1
ATOM 822 C C . SER A 1 102 ? 17.952 3.357 -5.469 1.00 85.38 102 SER A C 1
ATOM 824 O O . SER A 1 102 ? 16.813 2.916 -5.642 1.00 85.38 102 SER A O 1
ATOM 826 N N . GLY A 1 103 ? 18.686 3.790 -6.500 1.00 82.31 103 GLY A N 1
ATOM 827 C CA . GLY A 1 103 ? 18.185 3.782 -7.883 1.00 82.31 103 GLY A CA 1
ATOM 828 C C . GLY A 1 103 ? 17.716 2.397 -8.356 1.00 82.31 103 GLY A C 1
ATOM 829 O O . GLY A 1 103 ? 16.724 2.284 -9.072 1.00 82.31 103 GLY A O 1
ATOM 830 N N . GLY A 1 104 ? 18.368 1.324 -7.892 1.00 84.81 104 GLY A N 1
ATOM 831 C CA . GLY A 1 104 ? 17.941 -0.051 -8.164 1.00 84.81 104 GLY A CA 1
ATOM 832 C C . GLY A 1 104 ? 16.605 -0.414 -7.506 1.00 84.81 104 GLY A C 1
ATOM 833 O O . GLY A 1 104 ? 15.768 -1.043 -8.146 1.00 84.81 104 GLY A O 1
ATOM 834 N N . GLN A 1 105 ? 16.373 0.002 -6.256 1.00 86.50 105 GLN A N 1
ATOM 835 C CA . GLN A 1 105 ? 15.079 -0.187 -5.580 1.00 86.50 105 GLN A CA 1
ATOM 836 C C . GLN A 1 105 ? 13.972 0.615 -6.266 1.00 86.50 105 GLN A C 1
ATOM 838 O O . GLN A 1 105 ? 12.905 0.070 -6.527 1.00 86.50 105 GLN A O 1
ATOM 843 N N . ARG A 1 106 ? 14.248 1.866 -6.644 1.00 85.75 106 ARG A N 1
ATOM 844 C CA . ARG A 1 106 ? 13.315 2.722 -7.390 1.00 85.75 106 ARG A CA 1
ATOM 845 C C . ARG A 1 106 ? 12.870 2.087 -8.711 1.00 85.75 106 ARG A C 1
ATOM 847 O O . ARG A 1 106 ? 11.675 2.020 -8.980 1.00 85.75 106 ARG A O 1
ATOM 854 N N . LYS A 1 107 ? 13.798 1.515 -9.489 1.00 84.56 107 LYS A N 1
ATOM 855 C CA . LYS A 1 107 ? 13.457 0.747 -10.704 1.00 84.56 107 LYS A CA 1
ATOM 856 C C . LYS A 1 107 ? 12.555 -0.454 -10.406 1.00 84.56 107 LYS A C 1
ATOM 858 O O . LYS A 1 107 ? 11.607 -0.706 -11.144 1.00 84.56 107 LYS A O 1
ATOM 863 N N . ARG A 1 108 ? 12.808 -1.172 -9.308 1.00 87.62 108 ARG A N 1
ATOM 864 C CA . ARG A 1 108 ? 11.973 -2.310 -8.892 1.00 87.62 108 ARG A CA 1
ATOM 865 C C . ARG A 1 108 ? 10.572 -1.888 -8.446 1.00 87.62 108 ARG A C 1
ATOM 867 O O . ARG A 1 108 ? 9.627 -2.591 -8.774 1.00 87.62 108 ARG A O 1
ATOM 874 N N . ILE A 1 109 ? 10.404 -0.735 -7.796 1.00 86.00 109 ILE A N 1
ATOM 875 C CA . ILE A 1 109 ? 9.071 -0.170 -7.494 1.00 86.00 109 ILE A CA 1
ATOM 876 C C . ILE A 1 109 ? 8.319 0.154 -8.778 1.00 86.00 109 ILE A C 1
ATOM 878 O O . ILE A 1 109 ? 7.144 -0.172 -8.903 1.00 86.00 109 ILE A O 1
ATOM 882 N N . ALA A 1 110 ? 9.002 0.764 -9.743 1.00 82.88 110 ALA A N 1
ATOM 883 C CA . ALA A 1 110 ? 8.409 1.100 -11.029 1.00 82.88 110 ALA A CA 1
ATOM 884 C C . ALA A 1 110 ? 7.905 -0.164 -11.753 1.00 82.88 110 ALA A C 1
ATOM 886 O O . ALA A 1 110 ? 6.783 -0.198 -12.252 1.00 82.88 110 ALA A O 1
ATOM 887 N N . MET A 1 111 ? 8.706 -1.234 -11.730 1.00 82.00 111 MET A N 1
ATOM 888 C CA . MET A 1 111 ? 8.314 -2.542 -12.254 1.00 82.00 111 MET A CA 1
ATOM 889 C C . MET A 1 111 ? 7.141 -3.150 -11.472 1.00 82.00 111 MET A C 1
ATOM 891 O O . MET A 1 111 ? 6.203 -3.651 -12.081 1.00 82.00 111 MET A O 1
ATOM 895 N N . ALA A 1 112 ? 7.160 -3.081 -10.137 1.00 85.25 112 ALA A N 1
ATOM 896 C CA . ALA A 1 112 ? 6.065 -3.567 -9.299 1.00 85.25 112 ALA A CA 1
ATOM 897 C C . ALA A 1 112 ? 4.745 -2.873 -9.648 1.00 85.25 112 ALA A C 1
ATOM 899 O O . ALA A 1 112 ? 3.732 -3.538 -9.826 1.00 85.25 112 ALA A O 1
ATOM 900 N N . LYS A 1 113 ? 4.772 -1.547 -9.811 1.00 81.12 113 LYS A N 1
ATOM 901 C CA . LYS A 1 113 ? 3.607 -0.746 -10.193 1.00 81.12 113 LYS A CA 1
ATOM 902 C C . LYS A 1 113 ? 2.980 -1.235 -11.500 1.00 81.12 113 LYS A C 1
ATOM 904 O O . LYS A 1 113 ? 1.777 -1.469 -11.531 1.00 81.12 113 LYS A O 1
ATOM 909 N N . ALA A 1 114 ? 3.808 -1.466 -12.517 1.00 77.31 114 ALA A N 1
ATOM 910 C CA . ALA A 1 114 ? 3.378 -1.987 -13.813 1.00 77.31 114 ALA A CA 1
ATOM 911 C C . ALA A 1 114 ? 2.849 -3.435 -13.765 1.00 77.31 114 ALA A C 1
ATOM 913 O O . ALA A 1 114 ? 2.100 -3.848 -14.641 1.00 77.31 114 ALA A O 1
ATOM 914 N N . LEU A 1 115 ? 3.258 -4.232 -12.772 1.00 78.06 115 LEU A N 1
ATOM 915 C CA . LEU A 1 115 ? 2.759 -5.600 -12.579 1.00 78.06 115 LEU A CA 1
ATOM 916 C C . LEU A 1 115 ? 1.453 -5.639 -11.773 1.00 78.06 115 LEU A C 1
ATOM 918 O O . LEU A 1 115 ? 0.647 -6.547 -11.956 1.00 78.06 115 LEU A O 1
ATOM 922 N N . ILE A 1 116 ? 1.266 -4.684 -10.859 1.00 78.12 116 ILE A N 1
ATOM 923 C CA . ILE A 1 116 ? 0.104 -4.592 -9.962 1.00 78.12 116 ILE A CA 1
ATOM 924 C C . ILE A 1 116 ? -1.084 -3.945 -10.671 1.00 78.12 116 ILE A C 1
ATOM 926 O O . ILE A 1 116 ? -2.218 -4.375 -10.472 1.00 78.12 116 ILE A O 1
ATOM 930 N N . ASN A 1 117 ? -0.830 -2.942 -11.514 1.00 68.00 117 ASN A N 1
ATOM 931 C CA . ASN A 1 117 ? -1.806 -2.448 -12.473 1.00 68.00 117 ASN A CA 1
ATOM 932 C C . ASN A 1 117 ? -1.561 -3.174 -13.794 1.00 68.00 117 ASN A C 1
ATOM 934 O O . ASN A 1 117 ? -0.657 -2.770 -14.522 1.00 68.00 117 ASN A O 1
ATOM 938 N N . PRO A 1 118 ? -2.311 -4.237 -14.129 1.00 51.56 118 PRO A N 1
ATOM 939 C CA . PRO A 1 118 ? -2.176 -4.865 -15.431 1.00 51.56 118 PRO A CA 1
ATOM 940 C C . PRO A 1 118 ? -2.628 -3.866 -16.500 1.00 51.56 118 PRO A C 1
ATOM 942 O O . PRO A 1 118 ? -3.810 -3.724 -16.801 1.00 51.56 118 PRO A O 1
ATOM 945 N N . ALA A 1 119 ? -1.671 -3.127 -17.044 1.00 49.47 119 ALA A N 1
ATOM 946 C CA . ALA A 1 119 ? -1.817 -2.458 -18.314 1.00 49.47 119 ALA A CA 1
ATOM 947 C C . ALA A 1 119 ? -1.853 -3.538 -19.401 1.00 49.47 119 ALA A C 1
ATOM 949 O O . ALA A 1 119 ? -1.026 -4.450 -19.408 1.00 49.47 119 ALA A O 1
ATOM 950 N N . ASP A 1 120 ? -2.784 -3.423 -20.343 1.00 42.81 120 ASP A N 1
ATOM 951 C CA . ASP A 1 120 ? -2.875 -4.306 -21.510 1.00 42.81 120 ASP A CA 1
ATOM 952 C C . ASP A 1 120 ? -1.603 -4.241 -22.381 1.00 42.81 120 ASP A C 1
ATOM 954 O O . ASP A 1 120 ? -1.333 -5.139 -23.178 1.00 42.81 120 ASP A O 1
ATOM 958 N N . LEU A 1 121 ? -0.804 -3.177 -22.223 1.00 40.84 121 LEU A N 1
ATOM 959 C CA . LEU A 1 121 ? 0.486 -3.000 -22.876 1.00 40.84 121 LEU A CA 1
ATOM 960 C C . LEU A 1 121 ? 1.457 -2.226 -21.967 1.00 40.84 121 LEU A C 1
ATOM 962 O O . LEU A 1 121 ? 1.257 -1.037 -21.705 1.00 40.84 121 LEU A O 1
ATOM 966 N N . LEU A 1 122 ? 2.532 -2.893 -21.536 1.00 52.38 122 LEU A N 1
ATOM 967 C CA . LEU A 1 122 ? 3.680 -2.275 -20.872 1.00 52.38 122 LEU A CA 1
ATOM 968 C C . LEU A 1 122 ? 4.753 -1.955 -21.918 1.00 52.38 122 LEU A C 1
ATOM 970 O O . LEU A 1 122 ? 5.320 -2.864 -22.524 1.00 52.38 122 LEU A O 1
ATOM 974 N N . ILE A 1 123 ? 5.044 -0.670 -22.122 1.00 53.00 123 ILE A N 1
ATOM 975 C CA . ILE A 1 123 ? 6.140 -0.239 -22.997 1.00 53.00 123 ILE A CA 1
ATOM 976 C C . ILE A 1 123 ? 7.354 0.054 -22.115 1.00 53.00 123 ILE A C 1
ATOM 978 O O . ILE A 1 123 ? 7.375 1.042 -21.377 1.00 53.00 123 ILE A O 1
ATOM 982 N N . LEU A 1 124 ? 8.342 -0.839 -22.184 1.00 55.16 124 LEU A N 1
ATOM 983 C CA . LEU A 1 124 ? 9.679 -0.645 -21.634 1.00 55.16 124 LEU A CA 1
ATOM 984 C C . LEU A 1 124 ? 10.501 0.081 -22.699 1.00 55.16 124 LEU A C 1
ATOM 986 O O . LEU A 1 124 ? 10.799 -0.500 -23.740 1.00 55.16 124 LEU A O 1
ATOM 990 N N . ASP A 1 125 ? 10.819 1.351 -22.471 1.00 51.78 125 ASP A N 1
ATOM 991 C CA . ASP A 1 125 ? 11.721 2.073 -23.365 1.00 51.78 125 ASP A CA 1
ATOM 992 C C . ASP A 1 125 ? 13.166 1.671 -23.023 1.00 51.78 125 ASP A C 1
ATOM 994 O O . ASP A 1 125 ? 13.703 2.064 -21.984 1.00 51.78 125 ASP A O 1
ATOM 998 N N . GLU A 1 126 ? 13.779 0.831 -23.859 1.00 35.19 126 GLU A N 1
ATOM 999 C CA . GLU A 1 126 ? 15.230 0.631 -23.867 1.00 35.19 126 GLU A CA 1
ATOM 1000 C C . GLU A 1 126 ? 15.855 1.532 -24.942 1.00 35.19 126 GLU A C 1
ATOM 1002 O O . GLU A 1 126 ? 15.768 1.209 -26.129 1.00 35.19 126 GLU A O 1
ATOM 1007 N N . PRO A 1 127 ? 16.561 2.614 -24.575 1.00 35.00 127 PRO A N 1
ATOM 1008 C CA . PRO A 1 127 ? 17.639 3.116 -25.398 1.00 35.00 127 PRO A CA 1
ATOM 1009 C C . PRO A 1 127 ? 18.952 2.521 -24.872 1.00 35.00 127 PRO A C 1
ATOM 1011 O O . PRO A 1 127 ? 19.261 2.637 -23.683 1.00 35.00 127 PRO A O 1
ATOM 1014 N N . THR A 1 128 ? 19.668 1.852 -25.778 1.00 43.62 128 THR A N 1
ATOM 1015 C CA . THR A 1 128 ? 21.070 1.395 -25.664 1.00 43.62 128 THR A CA 1
ATOM 1016 C C . THR A 1 128 ? 21.954 2.258 -24.776 1.00 43.62 128 THR A C 1
ATOM 1018 O O . THR A 1 128 ? 21.906 3.498 -24.951 1.00 43.62 128 THR A O 1
#

Radius of gyration: 16.15 Å; chains: 1; bounding box: 38×24×52 Å

pLDDT: mean 79.31, std 18.24, range [33.09, 98.06]

Sequence (128 aa):
TRTVNNQITIEYLAQNPEFDEKGTVLDQIFTGKTPLIQTIKEYEETLALLNQEPNNNQLQKRFSQLTEKMDALEAWDLETNAKSILTRLGITNFTDSIQHLSGGQRKRIAMAKALINPADLLILDEPT

Foldseek 3Di:
DDDDPDDFFEDEQDPQDDDDQQAFLLCLLLVDPDPLSVLLVQLVVLVVVCVVVVPPPVSVVSNVVSVVVCVVSVNVVLNVLLCVQCVVLVHNGRRDRPNPDDPSSSSSSSVSSCVSPPGNHYDDDDDD

Secondary structure (DSSP, 8-state):
----TTT--EEEE-SS----TTSBHHHHH----SHHHHHHHHHHHHHHHHHH-TT-HHHHHHHHHHHHHHHHTTHHHHHHHHHHHHHHTT---SSSBGGG--HHHHHHHHHHHHHHTT-SEEEE----